Protein AF-A0A1Y1ZW30-F1 (afdb_monomer_lite)

Sequence (159 aa):
ITAALLTKIAPSTSSCISAPILSECANATVAAPAIVRSFNNYDITSLGEQAALISLILYESGDFKYNKNHFPPPGVPGQGTRNMQSAKYNEMYAREIGIEDPMLDENASFGSAAWFLTTQCTEEVRRGLESGEKEEYRVYLEDCVGTRDTEEREKVWEK

Radius of gyration: 14.31 Å; chains: 1; bounding box: 36×33×34 Å

Structure (mmCIF, N/CA/C/O backbone):
data_AF-A0A1Y1ZW30-F1
#
_entry.id   AF-A0A1Y1ZW30-F1
#
loop_
_atom_site.group_PDB
_atom_site.id
_atom_site.type_symbol
_atom_site.label_atom_id
_atom_site.label_alt_id
_atom_site.label_comp_id
_atom_site.label_asym_id
_atom_site.label_entity_id
_atom_site.label_seq_id
_atom_site.pdbx_PDB_ins_code
_atom_site.Cartn_x
_atom_site.Cartn_y
_atom_site.Cartn_z
_atom_site.occupancy
_atom_site.B_iso_or_equiv
_atom_site.auth_seq_id
_atom_site.auth_comp_id
_atom_site.auth_asym_id
_atom_site.auth_atom_id
_atom_site.pdbx_PDB_model_num
ATOM 1 N N . ILE A 1 1 ? -3.330 13.286 -1.719 1.00 94.56 1 ILE A N 1
ATOM 2 C CA . ILE A 1 1 ? -1.894 12.933 -1.556 1.00 94.56 1 ILE A CA 1
ATOM 3 C C . ILE A 1 1 ? -1.075 13.605 -2.654 1.00 94.56 1 ILE A C 1
ATOM 5 O O . ILE A 1 1 ? -1.545 13.654 -3.784 1.00 94.56 1 ILE A O 1
ATOM 9 N N . THR A 1 2 ? 0.103 14.161 -2.346 1.00 98.12 2 THR A N 1
ATOM 10 C CA . THR A 1 2 ? 0.981 14.830 -3.331 1.00 98.12 2 THR A CA 1
ATOM 11 C C . THR A 1 2 ? 2.392 14.246 -3.300 1.00 98.12 2 THR A C 1
ATOM 13 O O . THR A 1 2 ? 2.809 13.676 -2.294 1.00 98.12 2 THR A O 1
ATOM 16 N N . ALA A 1 3 ? 3.160 14.432 -4.378 1.00 98.44 3 ALA A N 1
ATOM 17 C CA . ALA A 1 3 ? 4.558 14.000 -4.425 1.00 98.44 3 ALA A CA 1
ATOM 18 C C . ALA A 1 3 ? 5.420 14.687 -3.347 1.00 98.44 3 ALA A C 1
ATOM 20 O O . ALA A 1 3 ? 6.275 14.053 -2.730 1.00 98.44 3 ALA A O 1
ATOM 21 N N . ALA A 1 4 ? 5.160 15.973 -3.083 1.00 98.56 4 ALA A N 1
ATOM 22 C CA . ALA A 1 4 ? 5.835 16.727 -2.029 1.00 98.56 4 ALA A CA 1
ATOM 23 C C . ALA A 1 4 ? 5.552 16.150 -0.633 1.00 98.56 4 ALA A C 1
ATOM 25 O O . ALA A 1 4 ? 6.471 16.052 0.175 1.00 98.56 4 ALA A O 1
ATOM 26 N N . LEU A 1 5 ? 4.311 15.724 -0.364 1.00 98.00 5 LEU A N 1
ATOM 27 C CA . LEU A 1 5 ? 3.966 15.050 0.889 1.00 98.00 5 LEU A CA 1
ATOM 28 C C . LEU A 1 5 ? 4.726 13.726 1.031 1.00 98.00 5 LEU A C 1
ATOM 30 O O . LEU A 1 5 ? 5.369 13.515 2.053 1.00 98.00 5 LEU A O 1
ATOM 34 N N . LEU A 1 6 ? 4.710 12.877 -0.003 1.00 98.44 6 LEU A N 1
ATOM 35 C CA . LEU A 1 6 ? 5.422 11.592 0.016 1.00 98.44 6 LEU A CA 1
ATOM 36 C C . LEU A 1 6 ? 6.932 11.776 0.201 1.00 98.44 6 LEU A C 1
ATOM 38 O O . LEU A 1 6 ? 7.541 11.072 0.994 1.00 98.44 6 LEU A O 1
ATOM 42 N N . THR A 1 7 ? 7.525 12.776 -0.453 1.00 98.44 7 THR A N 1
ATOM 43 C CA . THR A 1 7 ? 8.948 13.103 -0.279 1.00 98.44 7 THR A CA 1
ATOM 44 C C . THR A 1 7 ? 9.238 13.641 1.124 1.00 98.44 7 THR A C 1
ATOM 46 O O . THR A 1 7 ? 10.312 13.404 1.664 1.00 98.44 7 THR A O 1
ATOM 49 N N . LYS A 1 8 ? 8.298 14.360 1.747 1.00 97.94 8 LYS A N 1
ATOM 50 C CA . LYS A 1 8 ? 8.460 14.859 3.117 1.00 97.94 8 LYS A CA 1
ATOM 51 C C . LYS A 1 8 ? 8.501 13.715 4.137 1.00 97.94 8 LYS A C 1
ATOM 53 O O . LYS A 1 8 ? 9.379 13.725 4.992 1.00 97.94 8 LYS A O 1
ATOM 58 N N . ILE A 1 9 ? 7.582 12.752 4.042 1.00 97.00 9 ILE A N 1
ATOM 59 C CA . ILE A 1 9 ? 7.504 11.616 4.981 1.00 97.00 9 ILE A CA 1
ATOM 60 C C . ILE A 1 9 ? 8.499 10.499 4.624 1.00 97.00 9 ILE A C 1
ATOM 62 O O . ILE A 1 9 ? 9.016 9.808 5.491 1.00 97.00 9 ILE A O 1
ATOM 66 N N . ALA A 1 10 ? 8.845 10.328 3.352 1.00 97.00 10 ALA A N 1
ATOM 67 C CA . ALA A 1 10 ? 9.806 9.331 2.890 1.00 97.00 10 ALA A CA 1
ATOM 68 C C . ALA A 1 10 ? 10.757 9.958 1.855 1.00 97.00 10 ALA A C 1
ATOM 70 O O . ALA A 1 10 ? 10.542 9.816 0.649 1.00 97.00 10 ALA A O 1
ATOM 71 N N . PRO A 1 11 ? 11.827 10.659 2.289 1.00 97.12 11 PRO A N 1
ATOM 72 C CA . PRO A 1 11 ? 12.720 11.412 1.394 1.00 97.12 11 PRO A CA 1
ATOM 73 C C . PRO A 1 11 ? 13.367 10.599 0.269 1.00 97.12 11 PRO A C 1
ATOM 75 O O . PRO A 1 11 ? 13.630 11.124 -0.816 1.00 97.12 11 PRO A O 1
ATOM 78 N N . SER A 1 12 ? 13.584 9.306 0.500 1.00 96.81 12 SER A N 1
ATOM 79 C CA . SER A 1 12 ? 14.068 8.338 -0.491 1.00 96.81 12 SER A CA 1
ATOM 80 C C . SER A 1 12 ? 13.148 8.213 -1.713 1.00 96.81 12 SER A C 1
ATOM 82 O O . SER A 1 12 ? 13.639 7.911 -2.795 1.00 96.81 12 SER A O 1
ATOM 84 N N . THR A 1 13 ? 11.852 8.519 -1.585 1.00 98.12 13 THR A N 1
ATOM 85 C CA . THR A 1 13 ? 10.889 8.488 -2.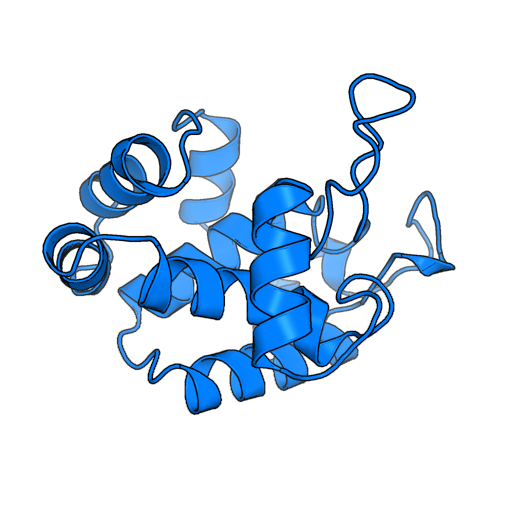701 1.00 98.12 13 THR A CA 1
ATOM 86 C C . THR A 1 13 ? 11.097 9.619 -3.710 1.00 98.12 13 THR A C 1
ATOM 88 O O . THR A 1 13 ? 10.490 9.605 -4.779 1.00 98.12 13 THR A O 1
ATOM 91 N N . SER A 1 14 ? 11.961 10.601 -3.430 1.00 98.19 14 SER A N 1
ATOM 92 C CA . SER A 1 14 ? 12.251 11.700 -4.365 1.00 98.19 14 SER A CA 1
ATOM 93 C C . SER A 1 14 ? 12.870 11.235 -5.689 1.00 98.19 14 SER A C 1
ATOM 95 O O . SER A 1 14 ? 12.726 11.917 -6.705 1.00 98.19 14 SER A O 1
ATOM 97 N N . SER A 1 15 ? 13.550 10.084 -5.708 1.00 97.75 15 SER A N 1
ATOM 98 C CA . SER A 1 15 ? 14.242 9.577 -6.892 1.00 97.75 15 SER A CA 1
ATOM 99 C C . SER A 1 15 ? 14.462 8.068 -6.838 1.00 97.75 15 SER A C 1
ATOM 101 O O . SER A 1 15 ? 14.700 7.502 -5.779 1.00 97.75 15 SER A O 1
ATOM 103 N N . CYS A 1 16 ? 14.479 7.437 -8.012 1.00 97.69 16 CYS A N 1
ATOM 104 C CA . CYS A 1 16 ? 14.817 6.024 -8.172 1.00 97.69 16 CYS A CA 1
ATOM 105 C C . CYS A 1 16 ? 16.298 5.762 -8.460 1.00 97.69 16 CYS A C 1
ATOM 107 O O . CYS A 1 16 ? 16.684 4.610 -8.584 1.00 97.69 16 CYS A O 1
ATOM 109 N N . ILE A 1 17 ? 17.147 6.792 -8.561 1.00 95.50 17 ILE A N 1
ATOM 110 C CA . ILE A 1 17 ? 18.555 6.639 -8.983 1.00 95.50 17 ILE A CA 1
ATOM 111 C C . ILE A 1 17 ? 19.341 5.657 -8.094 1.00 95.50 17 ILE A C 1
ATOM 113 O O . ILE A 1 17 ? 20.242 4.981 -8.582 1.00 95.50 17 ILE A O 1
ATOM 117 N N . SER A 1 18 ? 19.005 5.565 -6.806 1.00 90.44 18 SER A N 1
ATOM 118 C CA . SER A 1 18 ? 19.640 4.652 -5.847 1.00 90.44 18 SER A CA 1
ATOM 119 C C . SER A 1 18 ? 18.856 3.356 -5.609 1.00 90.44 18 SER A C 1
ATOM 121 O O . SER A 1 18 ? 19.192 2.601 -4.694 1.00 90.44 18 SER A O 1
ATOM 123 N N . ALA A 1 19 ? 17.801 3.092 -6.386 1.00 96.38 19 ALA A N 1
ATOM 124 C CA . ALA A 1 19 ? 17.022 1.873 -6.239 1.00 96.38 19 ALA A CA 1
ATOM 125 C C . ALA A 1 19 ? 17.850 0.651 -6.677 1.00 96.38 19 ALA A C 1
ATOM 127 O O . ALA A 1 19 ? 18.464 0.688 -7.745 1.00 96.38 19 ALA A O 1
ATOM 128 N N . PRO A 1 20 ? 17.842 -0.449 -5.903 1.00 96.06 20 PRO A N 1
ATOM 129 C CA . PRO A 1 20 ? 18.570 -1.666 -6.266 1.00 96.06 20 PRO A CA 1
ATOM 130 C C . PRO A 1 20 ? 18.119 -2.277 -7.597 1.00 96.06 20 PRO A C 1
ATOM 132 O O . PRO A 1 20 ? 18.930 -2.871 -8.303 1.00 96.06 20 PRO A O 1
ATOM 135 N N . ILE A 1 21 ? 16.840 -2.104 -7.954 1.00 96.44 21 ILE A N 1
ATOM 136 C CA . ILE A 1 21 ? 16.257 -2.583 -9.209 1.00 96.44 21 ILE A CA 1
ATOM 137 C C . ILE A 1 21 ? 15.450 -1.440 -9.833 1.00 96.44 21 ILE A C 1
ATOM 139 O O . ILE A 1 21 ? 14.301 -1.193 -9.473 1.00 96.44 21 ILE A O 1
ATOM 143 N N . LEU A 1 22 ? 16.061 -0.715 -10.775 1.00 96.38 22 LEU A N 1
ATOM 144 C CA . LEU A 1 22 ? 15.466 0.490 -11.372 1.00 96.38 22 LEU A CA 1
ATOM 145 C C . LEU A 1 22 ? 14.100 0.243 -12.024 1.00 96.38 22 LEU A C 1
ATOM 147 O O . LEU A 1 22 ? 13.249 1.123 -11.980 1.00 96.38 22 LEU A O 1
ATOM 151 N N . SER A 1 23 ? 13.887 -0.939 -12.606 1.00 95.81 23 SER A N 1
ATOM 152 C CA . SER A 1 23 ? 12.626 -1.302 -13.263 1.00 95.81 23 SER A CA 1
ATOM 153 C C . SER A 1 23 ? 11.461 -1.540 -12.300 1.00 95.81 23 SER A C 1
ATOM 155 O O . SER A 1 23 ? 10.329 -1.623 -12.756 1.00 95.81 23 SER A O 1
ATOM 157 N N . GLU A 1 24 ? 11.717 -1.682 -10.998 1.00 97.69 24 GLU A N 1
ATOM 158 C CA . GLU A 1 24 ? 10.670 -1.864 -9.981 1.00 97.69 24 GLU A CA 1
ATOM 159 C C . GLU A 1 24 ? 10.349 -0.572 -9.222 1.00 97.69 24 GLU A C 1
ATOM 161 O O . GLU A 1 24 ? 9.323 -0.472 -8.540 1.00 97.69 24 GLU A O 1
ATOM 166 N N . CYS A 1 25 ? 11.230 0.423 -9.310 1.00 98.25 25 CYS A N 1
ATOM 167 C CA . CYS A 1 25 ? 11.115 1.629 -8.514 1.00 98.25 25 CYS A CA 1
ATOM 168 C C . CYS A 1 25 ? 10.132 2.638 -9.112 1.00 98.25 25 CYS A C 1
ATOM 170 O O . CYS A 1 25 ? 10.193 2.951 -10.300 1.00 98.25 25 CYS A O 1
ATOM 172 N N . ALA A 1 26 ? 9.311 3.240 -8.249 1.00 98.19 26 ALA A N 1
ATOM 173 C CA . ALA A 1 26 ? 8.505 4.412 -8.577 1.00 98.19 26 ALA A CA 1
ATOM 174 C C . ALA A 1 26 ? 8.802 5.563 -7.610 1.00 98.19 26 ALA A C 1
ATOM 176 O O . ALA A 1 26 ? 8.689 5.426 -6.395 1.00 98.19 26 ALA A O 1
ATOM 177 N N . ASN A 1 27 ? 9.148 6.736 -8.144 1.00 98.44 27 ASN A N 1
ATOM 178 C CA . ASN A 1 27 ? 9.335 7.927 -7.316 1.00 98.44 27 ASN A CA 1
ATOM 179 C C . ASN A 1 27 ? 7.978 8.547 -6.915 1.00 98.44 27 ASN A C 1
ATOM 181 O O . ASN A 1 27 ? 6.916 8.197 -7.437 1.00 98.44 27 ASN A O 1
ATOM 185 N N . ALA A 1 28 ? 8.013 9.546 -6.038 1.00 98.62 28 ALA A N 1
ATOM 186 C CA . ALA A 1 28 ? 6.837 10.235 -5.518 1.00 98.62 28 ALA A CA 1
ATOM 187 C C . ALA A 1 28 ? 5.945 10.873 -6.604 1.00 98.62 28 ALA A C 1
ATOM 189 O O . ALA A 1 28 ? 4.738 11.011 -6.394 1.00 98.62 28 ALA A O 1
ATOM 190 N N . THR A 1 29 ? 6.506 11.258 -7.760 1.00 98.56 29 THR A N 1
ATOM 191 C CA . THR A 1 29 ? 5.734 11.837 -8.878 1.00 98.56 29 THR A CA 1
ATOM 192 C C . THR A 1 29 ? 4.901 10.799 -9.628 1.00 98.56 29 THR A C 1
ATOM 194 O O . THR A 1 29 ? 3.853 11.148 -10.165 1.00 98.56 29 THR A O 1
ATOM 197 N N . VAL A 1 30 ? 5.316 9.528 -9.600 1.00 98.50 30 VAL A N 1
ATOM 198 C CA . VAL A 1 30 ? 4.546 8.386 -10.116 1.00 98.50 30 VAL A CA 1
ATOM 199 C C . VAL A 1 30 ? 3.581 7.863 -9.048 1.00 98.50 30 VAL A C 1
ATOM 201 O O . VAL A 1 30 ? 2.394 7.683 -9.321 1.00 98.50 30 VAL A O 1
ATOM 204 N N . ALA A 1 31 ? 4.065 7.696 -7.814 1.00 98.62 31 ALA A N 1
ATOM 205 C CA . ALA A 1 31 ? 3.306 7.121 -6.706 1.00 98.62 31 ALA A CA 1
ATOM 206 C C . ALA A 1 31 ? 2.078 7.958 -6.315 1.00 98.62 31 ALA A C 1
ATOM 208 O O . ALA A 1 31 ? 0.972 7.433 -6.208 1.00 98.62 31 ALA A O 1
ATOM 209 N N . ALA A 1 32 ? 2.237 9.274 -6.125 1.00 98.75 32 ALA A N 1
ATOM 210 C CA . ALA A 1 32 ? 1.158 10.132 -5.630 1.00 98.75 32 ALA A CA 1
ATOM 211 C C . ALA A 1 32 ? -0.130 10.082 -6.478 1.00 98.75 32 ALA A C 1
ATOM 213 O O . ALA A 1 32 ? -1.195 9.859 -5.898 1.00 98.75 32 ALA A O 1
ATOM 214 N N . PRO A 1 33 ? -0.094 10.265 -7.815 1.00 98.75 33 PRO A N 1
ATOM 215 C CA . PRO A 1 33 ? -1.309 10.167 -8.617 1.00 98.75 33 PRO A CA 1
ATOM 216 C C . PRO A 1 33 ? -1.893 8.746 -8.648 1.00 98.75 33 PRO A C 1
ATOM 218 O O . PRO A 1 33 ? -3.113 8.616 -8.713 1.00 98.75 33 PRO A O 1
ATOM 221 N N . ALA A 1 34 ? -1.071 7.692 -8.572 1.00 98.75 34 ALA A N 1
ATOM 222 C CA . ALA A 1 34 ? -1.556 6.312 -8.511 1.00 98.75 34 ALA A CA 1
ATOM 223 C C . ALA A 1 34 ? -2.288 6.019 -7.185 1.00 98.75 34 ALA A C 1
ATOM 225 O O . ALA A 1 34 ? -3.392 5.481 -7.200 1.00 98.75 34 ALA A O 1
ATOM 226 N N . ILE A 1 35 ? -1.742 6.483 -6.056 1.00 98.81 35 ILE A N 1
ATOM 227 C CA . ILE A 1 35 ? -2.379 6.394 -4.731 1.00 98.81 35 ILE A CA 1
ATOM 228 C C . ILE A 1 35 ? -3.699 7.176 -4.702 1.00 98.81 35 ILE A C 1
ATOM 230 O O . ILE A 1 35 ? -4.703 6.671 -4.215 1.00 98.81 35 ILE A O 1
ATOM 234 N N . VAL A 1 36 ? -3.742 8.394 -5.257 1.00 98.75 36 VAL A N 1
ATOM 235 C CA . VAL A 1 36 ? -4.995 9.174 -5.315 1.00 98.75 36 VAL A CA 1
ATOM 236 C C . VAL A 1 36 ? -6.057 8.467 -6.158 1.00 98.75 36 VAL A C 1
ATOM 238 O O . VAL A 1 36 ? -7.217 8.426 -5.757 1.00 98.75 36 VAL A O 1
ATOM 241 N N . ARG A 1 37 ? -5.679 7.885 -7.304 1.00 98.69 37 ARG A N 1
ATOM 242 C CA . ARG A 1 37 ? -6.603 7.076 -8.114 1.00 98.69 37 ARG A CA 1
ATOM 243 C C . ARG A 1 37 ? -7.128 5.875 -7.334 1.00 98.69 37 ARG A C 1
ATOM 245 O O . ARG A 1 37 ? -8.328 5.644 -7.341 1.00 98.69 37 ARG A O 1
ATOM 252 N N . SER A 1 38 ? -6.244 5.167 -6.638 1.00 98.62 38 SER A N 1
ATOM 253 C CA . SER A 1 38 ? -6.606 4.056 -5.757 1.00 98.62 38 SER A CA 1
ATOM 254 C C . SER A 1 38 ? -7.647 4.474 -4.715 1.00 98.62 38 SER A C 1
ATOM 256 O O . SER A 1 38 ? -8.712 3.872 -4.632 1.00 98.62 38 SER A O 1
ATOM 258 N N . PHE A 1 39 ? -7.405 5.571 -3.994 1.00 98.75 39 PHE A N 1
ATOM 259 C CA . PHE A 1 39 ? -8.335 6.050 -2.972 1.00 98.75 39 PHE A CA 1
ATOM 260 C C . PHE A 1 39 ? -9.709 6.407 -3.534 1.00 98.75 39 PHE A C 1
ATOM 262 O O . PHE A 1 39 ? -10.714 6.072 -2.918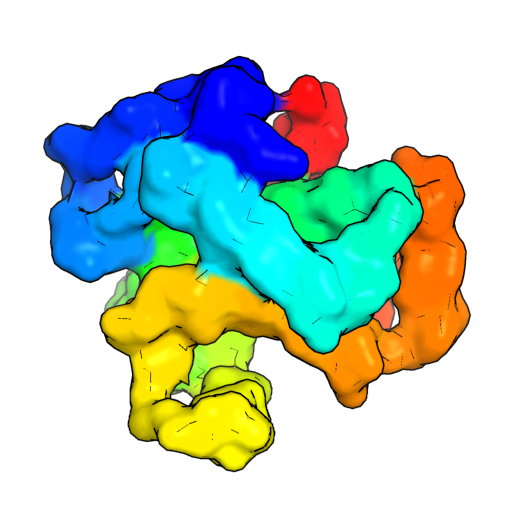 1.00 98.75 39 PHE A O 1
ATOM 269 N N . ASN A 1 40 ? -9.762 7.016 -4.719 1.00 98.56 40 ASN A N 1
ATOM 270 C CA . ASN A 1 40 ? -11.031 7.310 -5.380 1.00 98.56 40 ASN A CA 1
ATOM 271 C C . ASN A 1 40 ? -11.757 6.043 -5.858 1.00 98.56 40 ASN A C 1
ATOM 273 O O . ASN A 1 40 ? -12.978 6.003 -5.819 1.00 98.56 40 ASN A O 1
ATOM 277 N N . ASN A 1 41 ? -11.029 5.024 -6.321 1.00 98.38 41 ASN A N 1
ATOM 278 C CA . ASN A 1 41 ? -11.629 3.790 -6.836 1.00 98.38 41 ASN A CA 1
ATOM 279 C C . ASN A 1 41 ? -12.220 2.901 -5.731 1.00 98.38 41 ASN A C 1
ATOM 281 O O . ASN A 1 41 ? -13.134 2.132 -6.008 1.00 98.38 41 ASN A O 1
ATOM 285 N N . TYR A 1 42 ? -11.681 2.986 -4.512 1.00 98.56 42 TYR A N 1
ATOM 286 C CA . TYR A 1 42 ? -12.052 2.133 -3.374 1.00 98.56 42 TYR A CA 1
ATOM 287 C C . TYR A 1 42 ? -12.714 2.909 -2.224 1.00 98.56 42 TYR A C 1
ATOM 289 O O . TYR A 1 42 ? -12.811 2.407 -1.103 1.00 98.56 42 TYR A O 1
ATOM 297 N N . ASP A 1 43 ? -13.156 4.141 -2.486 1.00 98.38 43 ASP A N 1
ATOM 298 C CA . ASP A 1 43 ? -13.824 5.012 -1.514 1.00 98.38 43 ASP A CA 1
ATOM 299 C C . ASP A 1 43 ? -13.033 5.195 -0.202 1.00 98.38 43 ASP A C 1
ATOM 301 O O . ASP A 1 43 ? -13.589 5.191 0.898 1.00 98.38 43 ASP A O 1
ATOM 305 N N . ILE A 1 44 ? -11.710 5.359 -0.302 1.00 98.62 44 ILE A N 1
ATOM 306 C CA . ILE A 1 44 ? -10.835 5.622 0.849 1.00 98.62 44 ILE A CA 1
ATOM 307 C C . ILE A 1 44 ? -10.845 7.121 1.156 1.00 98.62 44 ILE A C 1
ATOM 309 O O . ILE A 1 44 ? -10.084 7.911 0.583 1.00 98.62 44 ILE A O 1
ATOM 313 N N . THR A 1 45 ? -11.723 7.527 2.067 1.00 97.38 45 THR A N 1
ATOM 314 C CA . THR A 1 45 ? -12.003 8.949 2.313 1.00 97.38 45 THR A CA 1
ATOM 315 C C . THR A 1 45 ? -11.471 9.459 3.645 1.00 97.38 45 THR A C 1
ATOM 317 O O . THR A 1 45 ? -11.110 10.636 3.728 1.00 97.38 45 THR A O 1
ATOM 320 N N . SER A 1 46 ? -11.369 8.606 4.668 1.00 98.25 46 SER A N 1
ATOM 321 C CA . SER A 1 46 ? -10.878 9.027 5.979 1.00 98.25 46 SER A CA 1
ATOM 322 C C . SER A 1 46 ? -9.361 9.235 5.969 1.00 98.25 46 SER A C 1
ATOM 324 O O . SER A 1 46 ? -8.611 8.535 5.287 1.00 98.25 46 SER A O 1
ATOM 326 N N . LEU A 1 47 ? -8.877 10.208 6.747 1.00 97.44 47 LEU A N 1
ATOM 327 C CA . LEU A 1 47 ? -7.436 10.455 6.864 1.00 97.44 47 LEU A CA 1
ATOM 328 C C . LEU A 1 47 ? -6.699 9.258 7.475 1.00 97.44 47 LEU A C 1
ATOM 330 O O . LEU A 1 47 ? -5.573 8.977 7.068 1.00 97.44 47 LEU A O 1
ATOM 334 N N . GLY A 1 48 ? -7.334 8.557 8.415 1.00 98.19 48 GLY A N 1
ATOM 335 C CA . GLY A 1 48 ? -6.748 7.402 9.083 1.00 98.19 48 GLY A CA 1
ATOM 336 C C . GLY A 1 48 ? -6.575 6.196 8.154 1.00 98.19 48 GLY A C 1
ATOM 337 O O . GLY A 1 48 ? -5.473 5.652 8.087 1.00 98.19 48 GLY A O 1
ATOM 338 N N . GLU A 1 49 ? -7.576 5.854 7.327 1.00 98.56 49 GLU A N 1
ATOM 339 C CA . GLU A 1 49 ? -7.404 4.818 6.295 1.00 98.56 49 GLU A CA 1
ATOM 340 C C . GLU A 1 49 ? -6.295 5.204 5.304 1.00 98.56 49 GLU A C 1
ATOM 342 O O . GLU A 1 49 ? -5.428 4.391 4.982 1.00 98.56 49 GLU A O 1
ATOM 347 N N . GLN A 1 50 ? -6.278 6.458 4.834 1.00 98.62 50 GLN A N 1
ATOM 348 C CA . GLN A 1 50 ? -5.255 6.928 3.895 1.00 98.62 50 GLN A CA 1
ATOM 349 C C . GLN A 1 50 ? -3.845 6.818 4.490 1.00 98.62 50 GLN A C 1
ATOM 351 O O . GLN A 1 50 ? -2.928 6.352 3.808 1.00 98.62 50 GLN A O 1
ATOM 356 N N . ALA A 1 51 ? -3.671 7.220 5.752 1.00 98.31 51 ALA A N 1
ATOM 357 C CA . ALA A 1 51 ? -2.406 7.110 6.470 1.00 98.31 51 ALA A CA 1
ATOM 358 C C . ALA A 1 51 ? -1.980 5.646 6.651 1.00 98.31 51 ALA A C 1
ATOM 360 O O . ALA A 1 51 ? -0.815 5.321 6.412 1.00 98.31 51 ALA A O 1
ATOM 361 N N . ALA A 1 52 ? -2.912 4.754 6.995 1.00 98.56 52 ALA A N 1
ATOM 362 C CA . ALA A 1 52 ? -2.636 3.332 7.191 1.00 98.56 52 ALA A CA 1
ATOM 363 C C . ALA A 1 52 ? -2.182 2.664 5.894 1.00 98.56 52 ALA A C 1
ATOM 365 O O . ALA A 1 52 ? -1.164 1.969 5.867 1.00 98.56 52 ALA A O 1
ATOM 366 N N . LEU A 1 53 ? -2.883 2.933 4.791 1.00 98.75 53 LEU A N 1
ATOM 367 C CA . LEU A 1 53 ? -2.527 2.383 3.489 1.00 98.75 53 LEU A CA 1
ATOM 368 C C . LEU A 1 53 ? -1.174 2.903 3.005 1.00 98.75 53 LEU A C 1
ATOM 370 O O . LEU A 1 53 ? -0.362 2.096 2.563 1.00 98.75 53 LEU A O 1
ATOM 374 N N . ILE A 1 54 ? -0.904 4.211 3.125 1.00 98.62 54 ILE A N 1
ATOM 375 C CA . ILE A 1 54 ? 0.392 4.809 2.752 1.00 98.62 54 ILE A CA 1
ATOM 376 C C . ILE A 1 54 ? 1.524 4.233 3.602 1.00 98.62 54 ILE A C 1
ATOM 378 O O . ILE A 1 54 ? 2.572 3.892 3.054 1.00 98.62 54 ILE A O 1
ATOM 382 N N . SER A 1 55 ? 1.309 4.094 4.911 1.00 98.44 55 SER A N 1
ATOM 383 C CA . SER A 1 55 ? 2.298 3.525 5.830 1.00 98.44 55 SER A CA 1
ATOM 384 C C . SER A 1 55 ? 2.634 2.086 5.456 1.00 98.44 55 SER A C 1
ATOM 386 O O . SER A 1 55 ? 3.812 1.739 5.346 1.00 98.44 55 SER A O 1
ATOM 388 N N . LEU A 1 56 ? 1.611 1.277 5.164 1.00 98.69 56 LEU A N 1
ATOM 389 C CA . LEU A 1 56 ? 1.791 -0.092 4.700 1.00 98.69 56 LEU A CA 1
ATOM 390 C C . LEU A 1 56 ? 2.606 -0.130 3.403 1.00 98.69 56 LEU A C 1
ATOM 392 O O . LEU A 1 56 ? 3.638 -0.795 3.354 1.00 98.69 56 LEU A O 1
ATOM 396 N N . ILE A 1 57 ? 2.194 0.599 2.360 1.00 98.56 57 ILE A N 1
ATOM 397 C CA . ILE A 1 57 ? 2.886 0.510 1.067 1.00 98.56 57 ILE A CA 1
ATOM 398 C C . ILE A 1 57 ? 4.299 1.089 1.108 1.00 98.56 57 ILE A C 1
ATOM 400 O O . ILE A 1 57 ? 5.169 0.579 0.410 1.00 98.56 57 ILE A O 1
ATOM 404 N N . LEU A 1 58 ? 4.570 2.121 1.913 1.00 98.50 58 LEU A N 1
ATOM 405 C CA . LEU A 1 58 ? 5.930 2.634 2.102 1.00 98.50 58 LEU A CA 1
ATOM 406 C C . LEU A 1 58 ? 6.825 1.571 2.735 1.00 98.50 58 LEU A C 1
ATOM 408 O O . LEU A 1 58 ? 7.934 1.342 2.254 1.00 98.50 58 LEU A O 1
ATOM 412 N N . TYR A 1 59 ? 6.334 0.906 3.780 1.00 98.06 59 TYR A N 1
ATOM 413 C CA . TYR A 1 59 ? 7.100 -0.111 4.484 1.00 98.06 59 TYR A CA 1
ATOM 414 C C . TYR A 1 59 ? 7.368 -1.337 3.603 1.00 98.06 59 TYR A C 1
ATOM 416 O O . TYR A 1 59 ? 8.521 -1.700 3.376 1.00 98.06 59 TYR A O 1
ATOM 424 N N . GLU A 1 60 ? 6.312 -1.944 3.059 1.00 97.69 60 GLU A N 1
ATOM 425 C CA . GLU A 1 60 ? 6.399 -3.227 2.350 1.00 97.69 60 GLU A CA 1
ATOM 426 C C . GLU A 1 60 ? 7.238 -3.143 1.070 1.00 97.69 60 GLU A C 1
ATOM 428 O O . GLU A 1 60 ? 7.949 -4.081 0.714 1.00 97.69 60 GLU A O 1
ATOM 433 N N . SER A 1 61 ? 7.200 -2.001 0.380 1.00 97.81 61 SER A N 1
ATOM 434 C CA . SER A 1 61 ? 7.939 -1.791 -0.870 1.00 97.81 61 SER A CA 1
ATOM 435 C C . SER A 1 61 ? 9.323 -1.159 -0.690 1.00 97.81 61 SER A C 1
ATOM 437 O O . SER A 1 61 ? 10.005 -0.880 -1.684 1.00 97.81 61 SER A O 1
ATOM 439 N N . GLY A 1 62 ? 9.748 -0.903 0.552 1.00 96.88 62 GLY A N 1
ATOM 440 C CA . GLY A 1 62 ? 11.017 -0.240 0.850 1.00 96.88 62 GLY A CA 1
ATOM 441 C C . GLY A 1 62 ? 11.093 1.174 0.272 1.00 96.88 62 GLY A C 1
ATOM 442 O O . GLY A 1 62 ? 12.038 1.493 -0.452 1.00 96.88 62 GLY A O 1
ATOM 443 N N . ASP A 1 63 ? 10.098 2.006 0.577 1.00 97.56 63 ASP A N 1
ATOM 444 C CA . ASP A 1 63 ? 9.878 3.339 0.004 1.00 97.56 63 ASP A CA 1
ATOM 445 C C . ASP A 1 63 ? 9.729 3.308 -1.531 1.00 97.56 63 ASP A C 1
ATOM 447 O O . ASP A 1 63 ? 10.389 4.056 -2.254 1.00 97.56 63 ASP A O 1
ATOM 451 N N . PHE A 1 64 ? 8.871 2.415 -2.034 1.00 98.12 64 PHE A N 1
ATOM 452 C CA . PHE A 1 64 ? 8.547 2.231 -3.459 1.00 98.12 64 PHE A CA 1
ATOM 453 C C . PHE A 1 64 ? 9.706 1.761 -4.343 1.00 98.12 64 PHE A C 1
ATOM 455 O O . PHE A 1 64 ? 9.639 1.886 -5.566 1.00 98.12 64 PHE A O 1
ATOM 462 N N . LYS A 1 65 ? 10.763 1.192 -3.757 1.00 98.00 65 LYS A N 1
ATOM 463 C CA . LYS A 1 65 ? 11.912 0.653 -4.505 1.00 98.00 65 LYS A CA 1
ATOM 464 C C . LYS A 1 65 ? 11.632 -0.710 -5.124 1.00 98.00 65 LYS A C 1
ATOM 466 O O . LYS A 1 65 ? 12.291 -1.056 -6.100 1.00 98.00 65 LYS A O 1
ATOM 471 N N . TYR A 1 66 ? 10.677 -1.449 -4.567 1.00 98.25 66 TYR A N 1
ATOM 472 C CA . TYR A 1 66 ? 10.304 -2.787 -5.013 1.00 98.25 66 TYR A CA 1
ATOM 473 C C . TYR A 1 66 ? 8.813 -2.868 -5.336 1.00 98.25 66 TYR A C 1
ATOM 475 O O . TYR A 1 66 ? 7.979 -2.236 -4.682 1.00 98.25 66 TYR A O 1
ATOM 483 N N . ASN A 1 67 ? 8.464 -3.662 -6.340 1.00 97.94 67 ASN A N 1
ATOM 484 C CA . ASN A 1 67 ? 7.087 -4.086 -6.623 1.00 97.94 67 ASN A CA 1
ATOM 485 C C . ASN A 1 67 ? 6.959 -5.618 -6.609 1.00 97.94 67 ASN A C 1
ATOM 487 O O . ASN A 1 67 ? 5.884 -6.149 -6.886 1.00 97.94 67 ASN A O 1
ATOM 491 N N . LYS A 1 68 ? 8.051 -6.324 -6.292 1.00 97.50 68 LYS A N 1
ATOM 492 C CA . LYS A 1 68 ? 8.138 -7.777 -6.152 1.00 97.50 68 LYS A CA 1
ATOM 493 C C . LYS A 1 68 ? 8.890 -8.127 -4.877 1.00 97.50 68 LYS A C 1
ATOM 495 O O . LYS A 1 68 ? 9.752 -7.377 -4.419 1.00 97.50 68 LYS A O 1
ATOM 500 N N . ASN A 1 69 ? 8.555 -9.267 -4.285 1.00 97.75 69 ASN A N 1
ATOM 501 C CA . ASN A 1 69 ? 9.273 -9.752 -3.118 1.00 97.75 69 ASN A CA 1
ATOM 502 C C . ASN A 1 69 ? 10.635 -10.337 -3.532 1.00 97.75 69 ASN A C 1
ATOM 504 O O . ASN A 1 69 ? 10.700 -11.228 -4.374 1.00 97.75 69 ASN A O 1
ATOM 508 N N . HIS A 1 70 ? 11.705 -9.865 -2.884 1.00 97.00 70 HIS A N 1
ATOM 509 C CA . HIS A 1 70 ? 13.083 -10.359 -3.056 1.00 97.00 70 HIS A CA 1
ATOM 510 C C . HIS A 1 70 ? 13.663 -10.970 -1.772 1.00 97.00 70 HIS A C 1
ATOM 512 O O . HIS A 1 70 ? 14.821 -11.393 -1.755 1.00 97.00 70 HIS A O 1
ATOM 518 N N . PHE A 1 71 ? 12.892 -10.984 -0.676 1.00 93.06 71 PHE A N 1
ATOM 519 C CA . PHE A 1 71 ? 13.397 -11.290 0.663 1.00 93.06 71 PHE A CA 1
ATOM 520 C C . PHE A 1 71 ? 12.505 -12.267 1.443 1.00 93.06 71 PHE A C 1
ATOM 522 O O . PHE A 1 71 ? 11.289 -12.066 1.489 1.00 93.06 71 PHE A O 1
ATOM 529 N N . PRO A 1 72 ? 13.112 -13.255 2.137 1.00 93.94 72 PRO A N 1
ATOM 530 C CA . PRO A 1 72 ? 14.532 -13.633 2.049 1.00 93.94 72 PRO A CA 1
ATOM 531 C C . PRO A 1 72 ? 14.887 -14.122 0.629 1.00 93.94 72 PRO A C 1
ATOM 533 O O . PRO A 1 72 ? 14.008 -14.678 -0.024 1.00 93.94 72 PRO A O 1
ATOM 536 N N . PRO A 1 73 ? 16.126 -13.930 0.125 1.00 93.00 73 PRO A N 1
ATOM 537 C CA . PRO A 1 73 ? 16.474 -14.301 -1.249 1.00 93.00 73 PRO A CA 1
ATOM 538 C C . PRO A 1 73 ? 16.134 -15.769 -1.565 1.00 93.00 73 PRO A C 1
ATOM 540 O O . PRO A 1 73 ? 16.443 -16.638 -0.745 1.00 93.00 73 PRO A O 1
ATOM 543 N N . PRO A 1 74 ? 15.528 -16.078 -2.730 1.00 93.50 74 PRO A N 1
ATOM 544 C CA . PRO A 1 74 ? 15.257 -15.191 -3.872 1.00 93.50 74 PRO A CA 1
ATOM 545 C C . PRO A 1 74 ? 13.928 -14.414 -3.789 1.00 93.50 74 PRO A C 1
ATOM 547 O O . PRO A 1 74 ? 13.530 -13.787 -4.764 1.00 93.50 74 PRO A O 1
ATOM 550 N N . GLY A 1 75 ? 13.234 -14.479 -2.658 1.00 96.19 75 GLY A N 1
ATOM 551 C CA . GLY A 1 75 ? 11.867 -14.015 -2.483 1.00 96.19 75 GLY A CA 1
ATOM 552 C C . GLY A 1 75 ? 10.830 -15.102 -2.765 1.00 96.19 75 GLY A C 1
ATOM 553 O O . GLY A 1 75 ? 11.160 -16.255 -3.057 1.00 96.19 75 GLY A O 1
ATOM 554 N N . VAL A 1 76 ? 9.555 -14.738 -2.648 1.00 97.12 76 VAL A N 1
ATOM 555 C CA . VAL A 1 76 ? 8.413 -15.631 -2.864 1.00 97.12 76 VAL A CA 1
ATOM 556 C C . VAL A 1 76 ? 7.791 -15.346 -4.237 1.00 97.12 76 VAL A C 1
ATOM 558 O O . VAL A 1 76 ? 7.268 -14.251 -4.456 1.00 97.12 76 VAL A O 1
ATOM 561 N N . PRO A 1 77 ? 7.795 -16.316 -5.173 1.00 96.44 77 PRO A N 1
ATOM 562 C CA . PRO A 1 77 ? 7.197 -16.136 -6.493 1.00 96.44 77 PRO A CA 1
ATOM 563 C C . PRO A 1 77 ? 5.733 -15.687 -6.432 1.00 96.44 77 PRO A C 1
ATOM 565 O O . PRO A 1 77 ? 4.920 -16.258 -5.705 1.00 96.44 77 PRO A O 1
ATOM 568 N N . GLY A 1 78 ? 5.399 -14.659 -7.215 1.00 96.50 78 GLY A N 1
ATOM 569 C CA . GLY A 1 78 ? 4.055 -14.079 -7.273 1.00 96.50 78 GLY A CA 1
ATOM 570 C C . GLY A 1 78 ? 3.683 -13.204 -6.072 1.00 96.50 78 GLY A C 1
ATOM 571 O O . GLY A 1 78 ? 2.602 -12.618 -6.085 1.00 96.50 78 GLY A O 1
ATOM 572 N N . GLN A 1 79 ? 4.548 -13.061 -5.062 1.00 98.19 79 GLN A N 1
ATOM 573 C CA . GLN A 1 79 ? 4.391 -12.039 -4.027 1.00 98.19 79 GLN A CA 1
ATOM 574 C C . GLN A 1 79 ? 4.970 -10.701 -4.508 1.00 98.19 79 GLN A C 1
ATOM 576 O O . GLN A 1 79 ? 6.072 -10.650 -5.056 1.00 98.19 79 GLN A O 1
ATOM 581 N N . GLY A 1 80 ? 4.232 -9.611 -4.316 1.00 98.12 80 GLY A N 1
ATOM 582 C CA . GLY A 1 80 ? 4.606 -8.301 -4.849 1.00 98.12 80 GLY A CA 1
ATOM 583 C C . GLY A 1 80 ? 3.481 -7.289 -4.715 1.00 98.12 80 GLY A C 1
ATOM 584 O O . GLY A 1 80 ? 2.722 -7.387 -3.761 1.00 98.12 80 GLY A O 1
ATOM 585 N N . THR A 1 81 ? 3.394 -6.363 -5.672 1.00 98.56 81 THR A N 1
ATOM 586 C CA . THR A 1 81 ? 2.698 -5.065 -5.587 1.00 98.56 81 THR A CA 1
ATOM 587 C C . THR A 1 81 ? 3.276 -4.175 -4.481 1.00 98.56 81 THR A C 1
ATOM 589 O O . THR A 1 81 ? 4.276 -4.528 -3.847 1.00 98.56 81 THR A O 1
ATOM 592 N N . ARG A 1 82 ? 2.728 -2.970 -4.256 1.00 98.50 82 ARG A N 1
ATOM 593 C CA . ARG A 1 82 ? 3.330 -2.037 -3.287 1.00 98.50 82 ARG A CA 1
ATOM 594 C C . ARG A 1 82 ? 3.076 -2.423 -1.830 1.00 98.50 82 ARG A C 1
ATOM 596 O O . ARG A 1 82 ? 3.817 -1.956 -0.977 1.00 98.50 82 ARG A O 1
ATOM 603 N N . ASN A 1 83 ? 2.095 -3.280 -1.538 1.00 98.19 83 ASN A N 1
ATOM 604 C CA . ASN A 1 83 ? 1.859 -3.836 -0.196 1.00 98.19 83 ASN A CA 1
ATO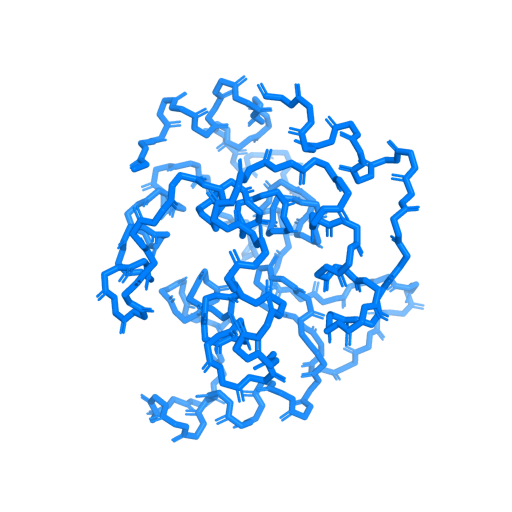M 605 C C . ASN A 1 83 ? 2.329 -5.294 -0.035 1.00 98.19 83 ASN A C 1
ATOM 607 O O . ASN A 1 83 ? 1.964 -5.927 0.951 1.00 98.19 83 ASN A O 1
ATOM 611 N N . MET A 1 84 ? 3.117 -5.840 -0.971 1.00 98.00 84 MET A N 1
ATOM 612 C CA . MET A 1 84 ? 3.682 -7.200 -0.880 1.00 98.00 84 MET A CA 1
ATOM 613 C C . MET A 1 84 ? 2.638 -8.308 -0.647 1.00 98.00 84 MET A C 1
ATOM 615 O O . MET A 1 84 ? 2.887 -9.288 0.066 1.00 98.00 84 MET A O 1
ATOM 619 N N . GLN A 1 85 ? 1.474 -8.187 -1.293 1.00 97.62 85 GLN A N 1
ATOM 620 C CA . GLN A 1 85 ? 0.426 -9.208 -1.285 1.00 97.62 85 GLN A CA 1
ATOM 621 C C . GLN A 1 85 ? 0.940 -10.551 -1.792 1.00 97.62 85 GLN A C 1
ATOM 623 O O . GLN A 1 85 ? 1.743 -10.617 -2.724 1.00 97.62 85 GLN A O 1
ATOM 628 N N . SER A 1 86 ? 0.428 -11.635 -1.203 1.00 97.88 86 SER A N 1
ATOM 629 C CA . SER A 1 86 ? 0.719 -12.997 -1.655 1.00 97.88 86 SER A CA 1
ATOM 630 C C . SER A 1 86 ? 0.186 -13.256 -3.069 1.00 97.88 86 SER A C 1
ATOM 632 O O . SER A 1 86 ? -0.771 -12.620 -3.520 1.00 97.88 86 SER A O 1
ATOM 634 N N . ALA A 1 87 ? 0.757 -14.256 -3.747 1.00 98.12 87 ALA A N 1
ATOM 635 C CA . ALA A 1 87 ? 0.365 -14.642 -5.106 1.00 98.12 87 ALA A CA 1
ATOM 636 C C . ALA A 1 87 ? -1.140 -14.897 -5.262 1.00 98.12 87 ALA A C 1
ATOM 638 O O . ALA A 1 87 ? -1.735 -14.473 -6.248 1.00 98.12 87 ALA A O 1
ATOM 639 N N . LYS A 1 88 ? -1.770 -15.522 -4.259 1.00 98.31 88 LYS A N 1
ATOM 640 C CA . LYS A 1 88 ? -3.214 -15.783 -4.261 1.00 98.31 88 LYS A CA 1
ATOM 641 C C . LYS A 1 88 ? -4.023 -14.487 -4.350 1.00 98.31 88 LYS A C 1
ATOM 643 O O . LYS A 1 88 ? -4.968 -14.406 -5.128 1.00 98.31 88 LYS A O 1
ATOM 648 N N . TYR A 1 89 ? -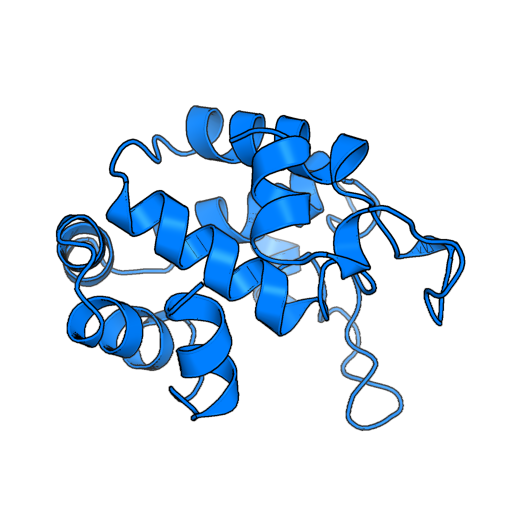3.663 -13.479 -3.558 1.00 98.56 89 TYR A N 1
ATOM 649 C CA . TYR A 1 89 ? -4.382 -12.208 -3.567 1.00 98.56 89 TYR A CA 1
ATOM 650 C C . TYR A 1 89 ? -4.069 -11.381 -4.811 1.00 98.56 89 TYR A C 1
ATOM 652 O O . TYR A 1 89 ? -4.969 -10.728 -5.326 1.00 98.56 89 TYR A O 1
ATOM 660 N N . ASN A 1 90 ? -2.845 -11.459 -5.338 1.00 98.62 90 ASN A N 1
ATOM 661 C CA . ASN A 1 90 ? -2.513 -10.832 -6.617 1.00 98.62 90 ASN A CA 1
ATOM 662 C C . ASN A 1 90 ? -3.319 -11.442 -7.768 1.00 98.62 90 ASN A C 1
ATOM 664 O O . ASN A 1 90 ? -3.817 -10.700 -8.604 1.00 98.62 90 ASN A O 1
ATOM 668 N N . GLU A 1 91 ? -3.524 -12.762 -7.781 1.00 98.44 91 GLU A N 1
ATOM 669 C CA . GLU A 1 91 ? -4.387 -13.418 -8.769 1.00 98.44 91 GLU A CA 1
ATOM 670 C C . GLU A 1 91 ? -5.849 -12.963 -8.643 1.00 98.44 91 GLU A C 1
ATOM 672 O O . GLU A 1 91 ? -6.481 -12.635 -9.648 1.00 98.44 91 GLU A O 1
ATOM 677 N N . MET A 1 92 ? -6.392 -12.925 -7.421 1.00 98.62 92 MET A N 1
ATOM 678 C CA . MET A 1 92 ? -7.756 -12.439 -7.175 1.00 98.62 92 MET A CA 1
ATOM 679 C C . MET A 1 92 ? -7.925 -10.996 -7.653 1.00 98.62 92 MET A C 1
ATOM 681 O O . MET A 1 92 ? -8.871 -10.696 -8.380 1.00 98.62 92 MET A O 1
ATOM 685 N N . TYR A 1 93 ? -6.977 -10.132 -7.295 1.00 98.69 93 TYR A N 1
ATOM 686 C CA . TYR A 1 93 ? -6.998 -8.727 -7.658 1.00 98.69 93 TYR A CA 1
ATOM 687 C C . TYR A 1 93 ? -6.900 -8.522 -9.174 1.00 98.69 93 TYR A C 1
ATOM 689 O O . TYR A 1 93 ? -7.721 -7.821 -9.759 1.00 98.69 93 TYR A O 1
ATOM 697 N N . ALA A 1 94 ? -5.946 -9.192 -9.826 1.00 98.50 94 ALA A N 1
ATOM 698 C CA . ALA A 1 94 ? -5.734 -9.113 -11.269 1.00 98.50 94 ALA A CA 1
ATOM 699 C C . ALA A 1 94 ? -6.977 -9.541 -12.062 1.00 98.50 94 ALA A C 1
ATOM 701 O O . ALA A 1 94 ? -7.369 -8.868 -13.016 1.00 98.50 94 ALA A O 1
ATOM 702 N N . ARG A 1 95 ? -7.643 -10.622 -11.625 1.00 98.50 95 ARG A N 1
ATOM 703 C CA . ARG A 1 95 ? -8.906 -11.088 -12.217 1.00 98.50 95 ARG A CA 1
ATOM 704 C C . ARG A 1 95 ? -10.022 -10.057 -12.088 1.00 98.50 95 ARG A C 1
ATOM 706 O O . ARG A 1 95 ? -10.775 -9.888 -13.041 1.00 98.50 95 ARG A O 1
ATOM 713 N N . GLU A 1 96 ? -10.138 -9.392 -10.941 1.00 98.25 96 GLU A N 1
ATOM 714 C CA . GLU A 1 96 ? -11.187 -8.395 -10.704 1.00 98.25 96 GLU A CA 1
ATOM 715 C C . GLU A 1 96 ? -11.042 -7.181 -11.625 1.00 98.25 96 GLU A C 1
ATOM 717 O O . GLU A 1 96 ? -12.024 -6.733 -12.216 1.00 98.25 96 GLU A O 1
ATOM 722 N N . ILE A 1 97 ? -9.816 -6.682 -11.797 1.00 97.50 97 ILE A N 1
ATOM 723 C CA . ILE A 1 97 ? -9.552 -5.490 -12.618 1.00 97.50 97 ILE A CA 1
ATOM 724 C C . ILE A 1 97 ? -9.224 -5.812 -14.084 1.00 97.50 97 ILE A C 1
ATOM 726 O O . ILE A 1 97 ? -9.007 -4.898 -14.878 1.00 97.50 97 ILE A O 1
ATOM 730 N N . GLY A 1 98 ? -9.20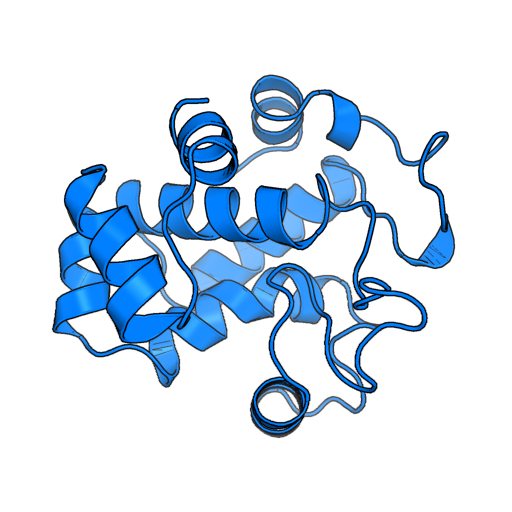0 -7.094 -14.459 1.00 97.94 98 GLY A N 1
ATOM 731 C CA . GLY A 1 98 ? -9.039 -7.548 -15.841 1.00 97.94 98 GLY A CA 1
ATOM 732 C C . GLY A 1 98 ? -7.631 -7.378 -16.418 1.00 97.94 98 GLY A C 1
ATOM 733 O O . GLY A 1 98 ? -7.504 -7.047 -17.597 1.00 97.94 98 GLY A O 1
ATOM 734 N N . ILE A 1 99 ? -6.584 -7.600 -15.616 1.00 97.75 99 ILE A N 1
ATOM 735 C CA . ILE A 1 99 ? -5.177 -7.555 -16.061 1.00 97.75 99 ILE A CA 1
ATOM 736 C C . ILE A 1 99 ? -4.449 -8.873 -15.770 1.00 97.75 99 ILE A C 1
ATOM 738 O O . ILE A 1 99 ? -4.925 -9.692 -14.989 1.00 97.75 99 ILE A O 1
ATOM 742 N N . GLU A 1 100 ? -3.287 -9.084 -16.391 1.00 96.19 100 GLU A N 1
ATOM 743 C CA . GLU A 1 100 ? -2.496 -10.312 -16.203 1.00 96.19 100 GLU A CA 1
ATOM 744 C C . GLU A 1 100 ? -1.589 -10.265 -14.964 1.00 96.19 100 GLU A C 1
ATOM 746 O O . GLU A 1 100 ? -1.595 -11.199 -14.165 1.00 96.19 100 GLU A O 1
ATOM 751 N N . ASP A 1 101 ? -0.814 -9.187 -14.794 1.00 96.75 101 ASP A N 1
ATOM 752 C CA . ASP A 1 101 ? 0.138 -9.028 -13.686 1.00 96.75 101 ASP A CA 1
ATOM 753 C C . ASP A 1 101 ? 0.022 -7.615 -13.077 1.00 96.75 101 ASP A C 1
ATOM 755 O O . ASP A 1 101 ? 0.443 -6.638 -13.707 1.00 96.75 101 ASP A O 1
ATOM 759 N N . PRO A 1 102 ? -0.510 -7.474 -11.846 1.00 97.69 102 PRO A N 1
ATOM 760 C CA . PRO A 1 102 ? -0.665 -6.180 -11.188 1.00 97.69 102 PRO A CA 1
ATOM 761 C C . PRO A 1 102 ? 0.667 -5.551 -10.778 1.00 97.69 102 PRO A C 1
ATOM 763 O O . PRO A 1 102 ? 0.694 -4.374 -10.441 1.00 97.69 102 PRO A O 1
ATOM 766 N N . MET A 1 103 ? 1.776 -6.293 -10.811 1.00 97.00 103 MET A N 1
ATOM 767 C CA . MET A 1 103 ? 3.108 -5.763 -10.516 1.00 97.00 103 MET A CA 1
ATOM 768 C C . MET A 1 103 ? 3.676 -4.975 -11.698 1.00 97.00 103 MET A C 1
ATOM 770 O O . MET A 1 103 ? 4.550 -4.137 -11.500 1.00 97.00 103 MET A O 1
ATOM 774 N N . LEU A 1 104 ? 3.207 -5.241 -12.922 1.00 96.12 104 LEU A N 1
ATOM 775 C CA . LEU A 1 104 ? 3.674 -4.558 -14.135 1.00 96.12 104 LEU A CA 1
ATOM 776 C C . LEU A 1 104 ? 2.885 -3.280 -14.451 1.00 96.12 104 LEU A C 1
ATOM 778 O O . LEU A 1 104 ? 3.300 -2.515 -15.321 1.00 96.12 104 LEU A O 1
ATOM 782 N N . ASP A 1 105 ? 1.779 -3.033 -13.749 1.00 97.50 105 ASP A N 1
ATOM 783 C CA . ASP A 1 105 ? 0.980 -1.817 -13.874 1.00 97.50 105 ASP A CA 1
ATOM 784 C C . ASP A 1 105 ? 1.089 -0.980 -12.593 1.00 97.50 105 ASP A C 1
ATOM 786 O O . ASP A 1 105 ? 0.740 -1.433 -11.506 1.00 97.50 105 ASP A O 1
ATOM 790 N N . GLU A 1 106 ? 1.562 0.263 -12.702 1.00 96.81 106 GLU A N 1
ATOM 791 C CA . GLU A 1 106 ? 1.751 1.126 -11.528 1.00 96.81 106 GLU A CA 1
ATOM 792 C C . GLU A 1 106 ? 0.428 1.453 -10.821 1.00 96.81 106 GLU A C 1
ATOM 794 O O . GLU A 1 106 ? 0.378 1.513 -9.594 1.00 96.81 106 GLU A O 1
ATOM 799 N N . ASN A 1 107 ? -0.669 1.645 -11.561 1.00 98.12 107 ASN A N 1
ATOM 800 C CA . ASN A 1 107 ? -1.954 1.957 -10.936 1.00 98.12 107 ASN A CA 1
ATOM 801 C C . ASN A 1 107 ? -2.493 0.765 -10.159 1.00 98.12 107 ASN A C 1
ATOM 803 O O . ASN A 1 107 ? -2.966 0.9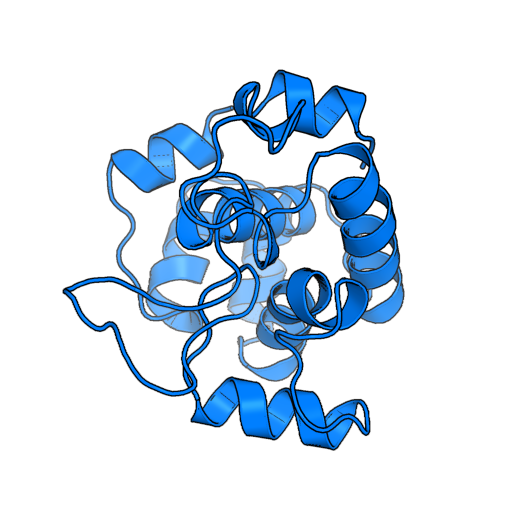51 -9.042 1.00 98.12 107 ASN A O 1
ATOM 807 N N . ALA A 1 108 ? -2.386 -0.438 -10.719 1.00 98.44 108 ALA A N 1
ATOM 808 C CA . ALA A 1 108 ? -2.741 -1.663 -10.023 1.00 98.44 108 ALA A CA 1
ATOM 809 C C . ALA A 1 108 ? -1.815 -1.884 -8.821 1.00 98.44 108 ALA A C 1
ATOM 811 O O . ALA A 1 108 ? -2.283 -2.050 -7.698 1.00 98.44 108 ALA A O 1
ATOM 812 N N . SER A 1 109 ? -0.497 -1.788 -9.005 1.00 98.56 109 SER A N 1
ATOM 813 C CA . SER A 1 109 ? 0.475 -2.038 -7.940 1.00 98.56 109 SER A CA 1
ATOM 814 C C . SER A 1 109 ? 0.303 -1.098 -6.740 1.00 98.56 109 SER A C 1
ATOM 816 O O . SER A 1 109 ? 0.490 -1.534 -5.607 1.00 98.56 109 SER A O 1
ATOM 818 N N . PHE A 1 110 ? -0.024 0.183 -6.952 1.00 98.75 110 PHE A N 1
ATOM 819 C CA . PHE A 1 110 ? -0.361 1.128 -5.871 1.00 98.75 110 PHE A CA 1
ATOM 820 C C . PHE A 1 110 ? -1.825 1.012 -5.405 1.00 98.75 110 PHE A C 1
ATOM 822 O O . PHE A 1 110 ? -2.162 1.431 -4.296 1.00 98.75 110 PHE A O 1
ATOM 829 N N . GLY A 1 111 ? -2.697 0.454 -6.245 1.00 98.56 111 GLY A N 1
ATOM 830 C CA . GLY A 1 111 ? -4.110 0.181 -5.982 1.00 98.56 111 GLY A CA 1
ATOM 831 C C . GLY A 1 111 ? -4.361 -0.961 -5.004 1.00 98.56 111 GLY A C 1
ATOM 832 O O . GLY A 1 111 ? -5.327 -0.947 -4.242 1.00 98.56 111 GLY A O 1
ATOM 833 N N . SER A 1 112 ? -3.447 -1.921 -4.997 1.00 98.75 112 SER A N 1
ATOM 834 C CA . SER A 1 112 ? -3.591 -3.224 -4.360 1.00 98.75 112 SER A CA 1
ATOM 835 C C . SER A 1 112 ? -3.870 -3.151 -2.848 1.00 98.75 112 SER A C 1
ATOM 837 O O . SER A 1 112 ? -4.689 -3.908 -2.335 1.00 98.75 112 SER A O 1
ATOM 839 N N . ALA A 1 113 ? -3.289 -2.180 -2.134 1.00 98.69 113 ALA A N 1
ATOM 840 C CA . ALA A 1 113 ? -3.532 -1.986 -0.702 1.00 98.69 113 ALA A CA 1
ATOM 841 C C . ALA A 1 113 ? -4.971 -1.556 -0.382 1.00 98.69 113 ALA A C 1
ATOM 843 O O . ALA A 1 113 ? -5.581 -2.088 0.543 1.00 98.69 113 ALA A O 1
ATOM 844 N N . ALA A 1 114 ? -5.529 -0.628 -1.162 1.00 98.81 114 ALA A N 1
ATOM 845 C CA . ALA A 1 114 ? -6.910 -0.190 -0.983 1.00 98.81 114 ALA A CA 1
ATOM 846 C C . ALA A 1 114 ? -7.896 -1.285 -1.409 1.00 98.81 114 ALA A C 1
ATOM 848 O O . ALA A 1 114 ? -8.870 -1.544 -0.704 1.00 98.81 114 ALA A O 1
ATOM 849 N N . TRP A 1 115 ? -7.605 -1.993 -2.506 1.00 98.81 115 TRP A N 1
ATOM 850 C CA . TRP A 1 115 ? -8.365 -3.183 -2.885 1.00 98.81 115 TRP A CA 1
ATOM 851 C C . TRP A 1 115 ? -8.379 -4.214 -1.752 1.00 98.81 115 TRP A C 1
ATOM 853 O O . TRP A 1 115 ? -9.439 -4.700 -1.369 1.00 98.81 115 TRP A O 1
ATOM 863 N N . PHE A 1 116 ? -7.219 -4.511 -1.163 1.00 98.88 116 PHE A N 1
ATOM 864 C CA . PHE A 1 116 ? -7.112 -5.498 -0.094 1.00 98.88 116 PHE A CA 1
ATOM 865 C C . PHE A 1 116 ? -7.922 -5.085 1.140 1.00 98.88 116 PHE A C 1
ATOM 867 O O . PHE A 1 116 ? -8.720 -5.877 1.636 1.00 98.88 116 PHE A O 1
ATOM 874 N N . LEU A 1 117 ? -7.788 -3.829 1.584 1.00 98.75 117 LEU A N 1
ATOM 875 C CA . LEU A 1 117 ? -8.558 -3.298 2.711 1.00 98.75 117 LEU A CA 1
ATOM 876 C C . LEU A 1 117 ? -10.071 -3.413 2.483 1.00 98.75 117 LEU A C 1
ATOM 878 O O . LEU A 1 117 ? -10.809 -3.781 3.390 1.00 98.75 117 LEU A O 1
ATOM 882 N N . THR A 1 118 ? -10.539 -3.109 1.275 1.00 98.56 118 THR A N 1
ATOM 883 C CA . THR A 1 118 ? -11.978 -3.041 0.981 1.00 98.56 118 THR A CA 1
ATOM 884 C C . THR A 1 118 ? -12.623 -4.379 0.640 1.00 98.56 118 THR A C 1
ATOM 886 O O . THR A 1 118 ? -13.846 -4.485 0.694 1.00 98.56 118 THR A O 1
ATOM 889 N N . THR A 1 119 ? -11.828 -5.400 0.312 1.00 98.38 119 THR A N 1
ATOM 890 C CA . THR A 1 119 ? -12.344 -6.703 -0.138 1.00 98.38 119 THR A CA 1
ATOM 891 C C . THR A 1 119 ? -11.952 -7.872 0.760 1.00 98.38 119 THR A C 1
ATOM 893 O O . THR A 1 119 ? -12.648 -8.886 0.755 1.00 98.38 119 THR A O 1
ATOM 896 N N . GLN A 1 120 ? -10.849 -7.763 1.508 1.00 98.38 120 GLN A N 1
ATOM 897 C CA . GLN A 1 120 ? -10.313 -8.853 2.331 1.00 98.38 120 GLN A CA 1
ATOM 898 C C . GLN A 1 120 ? -10.414 -8.572 3.835 1.00 98.38 120 GLN A C 1
ATOM 900 O O . GLN A 1 120 ? -10.497 -9.523 4.612 1.00 98.38 120 GLN A O 1
ATOM 905 N N . CYS A 1 121 ? -10.440 -7.303 4.259 1.00 98.31 121 CYS A N 1
ATOM 906 C CA . CYS A 1 121 ? -10.649 -6.958 5.665 1.00 98.31 121 CYS A CA 1
ATOM 907 C C . CYS A 1 121 ? -12.130 -6.932 6.038 1.00 98.31 121 CYS A C 1
ATOM 909 O O . CYS A 1 121 ? -13.009 -6.709 5.205 1.00 98.31 121 CYS A O 1
ATOM 911 N N . THR A 1 122 ? -12.409 -7.129 7.326 1.00 98.38 122 THR A N 1
ATOM 912 C CA . THR A 1 122 ? -13.752 -6.920 7.866 1.00 98.38 122 THR A CA 1
ATOM 913 C C . THR A 1 122 ? -14.083 -5.427 7.916 1.00 98.38 122 THR A C 1
ATOM 915 O O . THR A 1 122 ? -13.200 -4.572 8.018 1.00 98.38 122 THR A O 1
ATOM 918 N N . GLU A 1 123 ? -15.377 -5.108 7.893 1.00 97.50 123 GLU A N 1
ATOM 919 C CA . GLU A 1 123 ? -15.858 -3.730 8.049 1.00 97.50 123 GLU A CA 1
ATOM 920 C C . GLU A 1 123 ? -15.412 -3.115 9.385 1.00 97.50 123 GLU A C 1
ATOM 922 O O . GLU A 1 123 ? -15.114 -1.928 9.449 1.00 97.50 123 GLU A O 1
ATOM 927 N N . GLU A 1 124 ? -15.311 -3.927 10.441 1.00 98.12 124 GLU A N 1
ATOM 928 C CA . GLU A 1 124 ? -14.847 -3.487 11.759 1.00 98.12 124 GLU A CA 1
ATOM 929 C C . GLU A 1 124 ? -13.401 -2.986 11.722 1.00 98.12 124 GLU A C 1
ATOM 931 O O . GLU A 1 124 ? -13.149 -1.865 12.156 1.00 98.12 124 GLU A O 1
ATOM 936 N N . VAL A 1 125 ? -12.484 -3.761 11.126 1.00 98.25 125 VAL A N 1
ATOM 937 C CA . VAL A 1 125 ? -11.077 -3.358 10.960 1.00 98.25 125 VAL A CA 1
ATOM 938 C C . VAL A 1 125 ? -10.977 -2.083 10.125 1.00 98.25 125 VAL A C 1
ATOM 940 O O . VAL A 1 125 ? -10.261 -1.152 10.489 1.00 98.25 125 VAL A O 1
ATOM 943 N N . ARG A 1 126 ? -11.720 -2.007 9.013 1.00 98.25 126 ARG A N 1
ATOM 944 C CA . ARG A 1 126 ? -11.717 -0.818 8.152 1.00 98.25 126 ARG A CA 1
ATOM 945 C C . ARG A 1 126 ? -12.217 0.422 8.893 1.00 98.25 126 ARG A C 1
ATOM 947 O O . ARG A 1 126 ? -11.578 1.466 8.815 1.00 98.25 126 ARG A O 1
ATOM 954 N N . ARG A 1 127 ? -13.324 0.308 9.630 1.00 98.12 127 ARG A N 1
ATOM 955 C CA . ARG A 1 127 ? -13.894 1.421 10.400 1.00 98.12 127 ARG A CA 1
ATOM 956 C C . ARG A 1 127 ? -12.972 1.855 11.539 1.00 98.12 127 ARG A C 1
ATOM 958 O O . ARG A 1 127 ? -12.887 3.044 11.824 1.00 98.12 127 ARG A O 1
ATOM 965 N N . GLY A 1 128 ? -12.267 0.916 12.170 1.00 98.31 128 GLY A N 1
ATOM 966 C CA . GLY A 1 128 ? -11.249 1.211 13.180 1.00 98.31 128 GLY A CA 1
ATOM 967 C C . GLY A 1 128 ? -10.190 2.186 12.664 1.00 98.31 128 GLY A C 1
ATOM 968 O O . GLY A 1 128 ? -9.897 3.198 13.307 1.00 98.31 128 GLY A O 1
ATOM 969 N N . LEU A 1 129 ? -9.701 1.962 11.439 1.00 98.44 129 LEU A N 1
ATOM 970 C CA . LEU A 1 129 ? -8.705 2.829 10.804 1.00 98.44 129 LEU A CA 1
ATOM 971 C C . LEU A 1 129 ? -9.164 4.277 10.623 1.00 98.44 129 LEU A C 1
ATOM 973 O O . LEU A 1 129 ? -8.309 5.158 10.584 1.00 98.44 129 LEU A O 1
ATOM 977 N N . GLU A 1 130 ? -10.467 4.561 10.542 1.00 98.19 130 GLU A N 1
ATOM 978 C CA . GLU A 1 130 ? -10.971 5.935 10.400 1.00 98.19 130 GLU A CA 1
ATOM 979 C C . GLU A 1 130 ? -10.553 6.838 11.570 1.00 98.19 130 GLU A C 1
ATOM 981 O O . GLU A 1 130 ? -10.397 8.048 11.385 1.00 98.19 130 GLU A O 1
ATOM 986 N N . SER A 1 131 ? -10.323 6.253 12.752 1.00 97.62 131 SER A N 1
ATOM 987 C CA . SER A 1 131 ? -9.840 6.962 13.943 1.00 97.62 131 SER A CA 1
ATOM 988 C C . SER A 1 131 ? -8.452 7.584 13.748 1.00 97.62 131 SER A C 1
ATOM 990 O O . SER A 1 131 ? -8.138 8.602 14.366 1.00 97.62 131 SER A O 1
ATOM 992 N N . GLY A 1 132 ? -7.618 6.987 12.886 1.00 96.81 132 GLY A N 1
ATOM 993 C CA . GLY A 1 132 ? -6.205 7.334 12.765 1.00 96.81 132 GLY A CA 1
ATOM 994 C C . GLY A 1 132 ? -5.389 7.019 14.024 1.00 96.81 132 GLY A C 1
ATOM 995 O O . GLY A 1 132 ? -4.336 7.621 14.227 1.00 96.81 132 GLY A O 1
ATOM 996 N N . GLU A 1 133 ? -5.863 6.117 14.886 1.00 96.94 133 GLU A N 1
ATOM 997 C CA . GLU A 1 133 ? -5.143 5.695 16.085 1.00 96.94 133 GLU A CA 1
ATOM 998 C C . GLU A 1 133 ? -4.155 4.560 15.782 1.00 96.94 133 GLU A C 1
ATOM 1000 O O . GLU A 1 133 ? -4.421 3.662 14.983 1.00 96.94 133 GLU A O 1
ATOM 1005 N N . LYS A 1 134 ? -2.999 4.581 16.459 1.00 95.81 134 LYS A N 1
ATOM 1006 C CA . LYS A 1 134 ? -1.955 3.551 16.308 1.00 95.81 134 LYS A CA 1
ATOM 1007 C C . LYS A 1 134 ? -2.477 2.152 16.642 1.00 95.81 134 LYS A C 1
ATOM 1009 O O . LYS A 1 134 ? -2.109 1.191 15.979 1.00 95.81 134 LYS A O 1
ATOM 1014 N N . GLU A 1 135 ? -3.341 2.049 17.647 1.00 97.06 135 GLU A N 1
ATOM 1015 C CA . GLU A 1 135 ? -3.913 0.767 18.059 1.00 97.06 135 GLU A CA 1
ATOM 1016 C C . GLU A 1 135 ? -4.773 0.147 16.951 1.00 97.06 135 GLU A C 1
ATOM 1018 O O . GLU A 1 135 ? -4.662 -1.042 16.672 1.00 97.06 135 GLU A O 1
ATOM 1023 N N . GLU A 1 136 ? -5.549 0.959 16.235 1.00 98.06 136 GLU A N 1
ATOM 1024 C CA . GLU A 1 136 ? -6.355 0.487 15.106 1.00 98.06 136 GLU A CA 1
ATOM 1025 C C . GLU A 1 136 ? -5.484 0.130 13.893 1.00 98.06 136 GLU A C 1
ATOM 1027 O O . GLU A 1 136 ? -5.774 -0.820 13.163 1.00 98.06 136 GLU A O 1
ATOM 1032 N N . TYR A 1 137 ? -4.359 0.828 13.700 1.00 98.12 137 TYR A N 1
ATOM 1033 C CA . TYR A 1 137 ? -3.358 0.422 12.711 1.00 98.12 137 TYR A CA 1
ATOM 1034 C C . TYR A 1 137 ? -2.726 -0.937 13.056 1.00 98.12 137 TYR A C 1
ATOM 1036 O O . TYR A 1 137 ? -2.576 -1.778 12.167 1.00 98.12 137 TYR A O 1
ATOM 1044 N N . ARG A 1 138 ? -2.427 -1.198 14.337 1.00 98.00 138 ARG A N 1
ATOM 1045 C CA . ARG A 1 138 ? -1.956 -2.509 14.814 1.00 98.00 138 ARG A CA 1
ATOM 1046 C C . ARG A 1 138 ? -2.986 -3.603 14.533 1.00 98.00 138 ARG A C 1
ATOM 1048 O O . ARG A 1 138 ? -2.626 -4.632 13.964 1.00 98.00 138 ARG A O 1
ATOM 1055 N N . VAL A 1 139 ? -4.257 -3.362 14.864 1.00 98.19 139 VAL A N 1
ATOM 1056 C CA . VAL A 1 139 ? -5.369 -4.285 14.565 1.00 98.19 139 VAL A CA 1
ATOM 1057 C C . VAL A 1 139 ? -5.442 -4.578 13.065 1.00 98.19 139 VAL A C 1
ATOM 1059 O O . VAL A 1 139 ? -5.502 -5.737 12.665 1.00 98.19 139 VAL A O 1
ATOM 1062 N N . TYR A 1 140 ? -5.349 -3.561 12.207 1.00 98.50 140 TYR A N 1
ATOM 1063 C CA . TYR A 1 140 ? -5.314 -3.761 10.756 1.00 98.50 140 TYR A CA 1
ATOM 1064 C C . TYR A 1 140 ? -4.157 -4.658 10.292 1.00 98.50 140 TYR A C 1
ATOM 1066 O O . TYR A 1 140 ? -4.362 -5.559 9.469 1.00 98.50 140 TYR A O 1
ATOM 1074 N N . LEU A 1 141 ? -2.949 -4.437 10.815 1.00 98.31 141 LEU A N 1
ATOM 1075 C CA . LEU A 1 141 ? -1.776 -5.231 10.456 1.00 98.31 141 LEU A CA 1
ATOM 1076 C C . LEU A 1 141 ? -1.910 -6.696 10.888 1.00 98.31 141 LEU A C 1
ATOM 1078 O O . LEU A 1 141 ? -1.621 -7.596 10.094 1.00 98.31 141 LEU A O 1
ATOM 1082 N N . GLU A 1 142 ? -2.344 -6.935 12.122 1.00 97.94 142 GLU A N 1
ATOM 1083 C CA . GLU A 1 142 ? -2.345 -8.268 12.730 1.00 97.94 142 GLU A CA 1
ATOM 1084 C C . GLU A 1 142 ? -3.572 -9.090 12.334 1.00 97.94 142 GLU A C 1
ATOM 1086 O O . GLU A 1 142 ? -3.427 -10.242 11.915 1.00 97.94 142 GLU A O 1
ATOM 1091 N N . ASP A 1 143 ? -4.758 -8.483 12.371 1.00 97.50 143 ASP A N 1
ATOM 1092 C CA . ASP A 1 143 ? -6.021 -9.204 12.207 1.00 97.50 143 ASP A CA 1
ATOM 1093 C C . ASP A 1 143 ? -6.488 -9.268 10.747 1.00 97.50 143 ASP A C 1
ATOM 1095 O O . ASP A 1 143 ? -7.270 -10.154 10.397 1.00 97.50 143 ASP A O 1
ATOM 1099 N N . CYS A 1 144 ? -6.004 -8.373 9.872 1.00 97.81 144 CYS A N 1
ATOM 1100 C CA . CYS A 1 144 ? -6.324 -8.416 8.441 1.00 97.81 144 CYS A CA 1
ATOM 1101 C C . CYS A 1 144 ? -5.119 -8.704 7.538 1.00 97.81 144 CYS A C 1
ATOM 1103 O O . CYS A 1 144 ? -5.140 -9.669 6.772 1.00 97.81 144 CYS A O 1
ATOM 1105 N N . VAL A 1 145 ? -4.070 -7.874 7.584 1.00 97.56 145 VAL A N 1
ATOM 1106 C CA . VAL A 1 145 ? -2.910 -8.041 6.684 1.00 97.56 145 VAL A CA 1
ATOM 1107 C C . VAL A 1 145 ? -2.158 -9.341 6.995 1.00 97.56 145 VAL A C 1
ATOM 1109 O O . VAL A 1 145 ? -1.588 -9.959 6.093 1.00 97.56 145 VAL A O 1
ATOM 1112 N N . GLY A 1 146 ? -2.194 -9.792 8.251 1.00 95.44 146 GLY A N 1
ATOM 1113 C CA . GLY A 1 146 ? -1.536 -11.016 8.703 1.00 95.44 146 GLY A CA 1
ATOM 1114 C C . GLY A 1 146 ? -0.034 -10.832 8.914 1.00 95.44 146 GLY A C 1
ATOM 1115 O O . GLY A 1 146 ? 0.752 -11.753 8.679 1.00 95.44 146 GLY A O 1
ATOM 1116 N N . THR A 1 147 ? 0.377 -9.633 9.325 1.00 93.56 147 THR A N 1
ATOM 1117 C CA . THR A 1 147 ? 1.757 -9.293 9.690 1.00 93.56 147 THR A CA 1
ATOM 1118 C C . THR A 1 147 ? 1.816 -8.810 11.137 1.00 93.56 147 THR A C 1
ATOM 1120 O O . THR A 1 147 ? 0.790 -8.678 11.785 1.00 93.56 147 THR A O 1
ATOM 1123 N N . ARG A 1 148 ? 3.014 -8.582 11.675 1.00 94.25 148 ARG A N 1
ATOM 1124 C CA . ARG A 1 148 ? 3.187 -8.056 13.039 1.00 94.25 148 ARG A CA 1
ATOM 1125 C C . ARG A 1 148 ? 3.417 -6.557 13.004 1.00 94.25 148 ARG A C 1
ATOM 1127 O O . ARG A 1 148 ? 4.121 -6.085 12.107 1.00 94.25 148 ARG A O 1
ATOM 1134 N N . ASP A 1 149 ? 2.903 -5.847 14.001 1.00 93.69 149 ASP A N 1
ATOM 1135 C CA . ASP A 1 149 ? 3.327 -4.475 14.265 1.00 93.69 149 ASP A CA 1
ATOM 1136 C C . ASP A 1 149 ? 4.719 -4.499 14.911 1.00 93.69 149 ASP A C 1
ATOM 1138 O O . ASP A 1 149 ? 4.921 -5.045 15.997 1.00 93.69 149 ASP A O 1
ATOM 1142 N N . THR A 1 150 ? 5.723 -4.025 14.176 1.00 95.50 150 THR A N 1
ATOM 1143 C CA . THR A 1 150 ? 7.124 -4.007 14.621 1.00 95.50 150 THR A CA 1
ATOM 1144 C C . THR A 1 150 ? 7.595 -2.572 14.762 1.00 95.50 150 THR A C 1
ATOM 1146 O O . THR A 1 150 ? 7.085 -1.687 14.079 1.00 95.50 150 THR A O 1
ATOM 1149 N N . GLU A 1 151 ? 8.633 -2.336 15.568 1.00 95.06 151 GLU A N 1
ATOM 1150 C CA . GLU A 1 151 ? 9.201 -0.993 15.762 1.00 95.06 151 GLU A CA 1
ATOM 1151 C C . GLU A 1 151 ? 9.531 -0.281 14.438 1.00 95.06 151 GLU A C 1
ATOM 1153 O O . GLU A 1 151 ? 9.456 0.942 14.335 1.00 95.06 151 GLU A O 1
ATOM 1158 N N . GLU A 1 152 ? 9.924 -1.018 13.398 1.00 93.69 152 GLU A N 1
ATOM 1159 C CA . GLU A 1 152 ? 10.197 -0.448 12.082 1.00 93.69 152 GLU A CA 1
ATOM 1160 C C . GLU A 1 152 ? 8.930 0.012 11.348 1.00 93.69 152 GLU A C 1
ATOM 1162 O O . GLU A 1 152 ? 8.986 1.023 10.646 1.00 93.69 152 GLU A O 1
ATOM 1167 N N . ARG A 1 153 ? 7.797 -0.681 11.512 1.00 94.69 153 ARG A N 1
ATOM 1168 C CA . ARG A 1 153 ? 6.496 -0.253 10.967 1.00 94.69 153 ARG A CA 1
ATOM 1169 C C . ARG A 1 153 ? 5.943 0.936 11.736 1.00 94.69 153 ARG A C 1
ATOM 1171 O O . ARG A 1 153 ? 5.464 1.880 11.109 1.00 94.69 153 ARG A O 1
ATOM 1178 N N . GLU A 1 154 ? 6.092 0.934 13.058 1.00 93.06 154 GLU A N 1
ATOM 1179 C CA . GLU A 1 154 ? 5.712 2.060 13.912 1.00 93.06 154 GLU A CA 1
ATOM 1180 C C . GLU A 1 154 ? 6.445 3.343 13.495 1.00 93.06 154 GLU A C 1
ATOM 1182 O O . GLU A 1 154 ? 5.826 4.387 13.305 1.00 93.06 154 GLU A O 1
ATOM 1187 N N . LYS A 1 155 ? 7.752 3.254 13.214 1.00 94.00 155 LYS A N 1
ATOM 1188 C CA . LYS A 1 155 ? 8.543 4.387 12.697 1.00 94.00 155 LYS A CA 1
ATOM 1189 C C . LYS A 1 155 ? 8.061 4.915 11.348 1.00 94.00 155 LYS A C 1
ATOM 1191 O O . LYS A 1 155 ? 8.397 6.045 11.003 1.00 94.00 155 LYS A O 1
ATOM 1196 N N . VAL A 1 156 ? 7.373 4.107 10.537 1.00 93.38 156 VAL A N 1
ATOM 1197 C CA . VAL A 1 156 ? 6.755 4.575 9.285 1.00 93.38 156 VAL A CA 1
ATOM 1198 C C . VAL A 1 156 ? 5.419 5.252 9.561 1.00 93.38 156 VAL A C 1
ATOM 1200 O O . VAL A 1 156 ? 5.157 6.291 8.963 1.00 93.38 156 VAL A O 1
ATOM 1203 N N . TRP A 1 157 ? 4.625 4.705 10.481 1.00 93.62 157 TRP A N 1
ATOM 1204 C CA . TRP A 1 157 ? 3.352 5.279 10.915 1.00 93.62 157 TRP A CA 1
ATOM 1205 C C . TRP A 1 157 ? 3.505 6.663 11.569 1.00 93.62 157 TRP A C 1
ATOM 1207 O O . TRP A 1 157 ? 2.683 7.546 11.356 1.00 93.62 157 TRP A O 1
ATOM 1217 N N . GLU A 1 158 ? 4.575 6.878 12.335 1.00 92.88 158 GLU A N 1
ATOM 1218 C CA . GLU A 1 158 ? 4.818 8.119 13.089 1.00 92.88 158 GLU A CA 1
ATOM 1219 C C . GLU A 1 158 ? 5.328 9.312 12.245 1.00 92.88 158 GLU A C 1
ATOM 1221 O O . GLU A 1 158 ? 5.625 10.370 12.808 1.00 92.88 158 GLU A O 1
ATOM 1226 N N . LYS A 1 159 ? 5.468 9.168 10.919 1.00 89.31 159 LYS A N 1
ATOM 1227 C CA . LYS A 1 159 ? 6.025 10.209 10.027 1.00 89.31 159 LYS A CA 1
ATOM 1228 C C . LYS A 1 159 ? 4.992 11.223 9.537 1.00 89.31 159 LYS A C 1
ATOM 1230 O O . LYS A 1 159 ? 5.364 12.420 9.451 1.00 89.31 159 LYS A O 1
#

Foldseek 3Di:
DALVVLCVLPVVLQDLPPQPDSLQAHHSHLLVVLLVVLCVVLVVDAPLSSLLLSLQLCVQCVNRSHQAACPPPNGDPLQGASNRDHNVLQVVLCVVVVHDGLSNPSSSSSNSSSVQCRPQDDPVLNVLSSVSDPVSSQCCVVVTVNHGDDPSSVSSSVD

Secondary structure (DSSP, 8-state):
--HHHHHHH-GGGG-STT-SSTTT---HHHHHHHHHHHHHHTT--SHHHHHHHHHHHHHHTTTTT-SB---STT--TT-BTTTTB-HHHHHHHHHHHT-S-TTS-HHHHHHHHHHHHHHTS-HHHHHHHTT--HHHHHHIIIIII-----HHHHHHHT-

pLDDT: mean 97.4, std 1.71, range [89.31, 98.88]

Organism: NCBI:txid1231657